Protein AF-A0A383B900-F1 (afdb_monomer)

Structure (mmCIF, N/CA/C/O backbone):
data_AF-A0A383B900-F1
#
_entry.id   AF-A0A383B900-F1
#
loop_
_atom_site.group_PDB
_atom_site.id
_atom_site.type_symbol
_atom_site.label_atom_id
_atom_site.label_alt_id
_atom_site.label_comp_id
_atom_site.label_asym_id
_atom_site.label_entity_id
_atom_site.label_seq_id
_atom_site.pdbx_PDB_ins_code
_atom_site.Cartn_x
_atom_site.Cartn_y
_atom_site.Cartn_z
_atom_site.occupancy
_atom_site.B_iso_or_equiv
_atom_site.auth_seq_id
_atom_site.auth_comp_id
_atom_site.auth_asym_id
_atom_site.auth_atom_id
_atom_site.pdbx_PDB_model_num
ATOM 1 N N . GLU A 1 1 ? -3.981 6.423 13.249 1.00 86.19 1 GLU A N 1
ATOM 2 C CA . GLU A 1 1 ? -4.170 7.830 12.826 1.00 86.19 1 GLU A CA 1
ATOM 3 C C . GLU A 1 1 ? -3.163 8.280 11.763 1.00 86.19 1 GLU A C 1
ATOM 5 O O . GLU A 1 1 ? -3.591 8.660 10.681 1.00 86.19 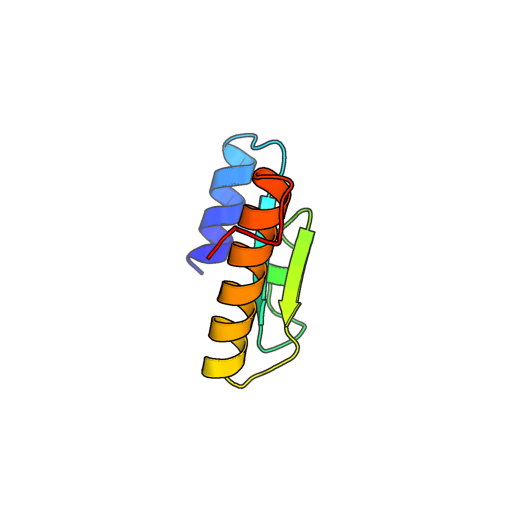1 GLU A O 1
ATOM 10 N N . ASN A 1 2 ? -1.850 8.151 12.004 1.00 96.50 2 ASN A N 1
ATOM 11 C CA . ASN A 1 2 ? -0.798 8.584 11.063 1.00 96.50 2 ASN A CA 1
ATOM 12 C C . ASN A 1 2 ? -0.982 8.076 9.624 1.00 96.50 2 ASN A C 1
ATOM 14 O O . ASN A 1 2 ? -0.907 8.865 8.689 1.00 96.50 2 ASN A O 1
ATOM 18 N N . MET A 1 3 ? -1.279 6.785 9.442 1.00 96.31 3 MET A N 1
ATOM 19 C CA . MET A 1 3 ? -1.481 6.211 8.103 1.00 96.31 3 MET A CA 1
ATOM 20 C C . MET A 1 3 ? -2.698 6.813 7.385 1.00 96.31 3 MET A C 1
ATOM 22 O O . MET A 1 3 ? -2.614 7.138 6.205 1.00 96.31 3 MET A O 1
ATOM 26 N N . LEU A 1 4 ? -3.802 7.055 8.104 1.00 97.31 4 LEU A N 1
ATOM 27 C CA . LEU A 1 4 ? -5.005 7.690 7.546 1.00 97.31 4 LEU A CA 1
ATOM 28 C C . LEU A 1 4 ? -4.707 9.126 7.093 1.00 97.31 4 LEU A C 1
ATOM 30 O O . LEU A 1 4 ? -5.146 9.553 6.027 1.00 97.31 4 LEU A O 1
ATOM 34 N N . ASN A 1 5 ? -3.927 9.865 7.886 1.00 98.00 5 ASN A N 1
ATOM 35 C CA . ASN A 1 5 ? -3.481 11.212 7.530 1.00 98.00 5 ASN A CA 1
ATOM 36 C C . ASN A 1 5 ? -2.519 11.194 6.334 1.00 98.00 5 ASN A C 1
ATOM 38 O O . ASN A 1 5 ? -2.598 12.082 5.490 1.00 98.00 5 ASN A O 1
ATOM 42 N N . GLY A 1 6 ? -1.678 10.163 6.215 1.00 97.88 6 GLY A N 1
ATOM 43 C CA . GLY A 1 6 ? -0.837 9.932 5.040 1.00 97.88 6 GLY A CA 1
ATOM 44 C C . GLY A 1 6 ? -1.656 9.768 3.760 1.00 97.88 6 GLY A C 1
ATOM 45 O O . GLY A 1 6 ? -1.3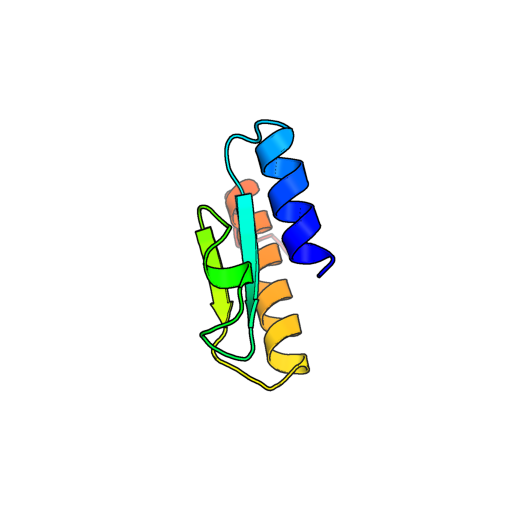84 10.449 2.772 1.00 97.88 6 GLY A O 1
ATOM 46 N N . VAL A 1 7 ? -2.718 8.953 3.793 1.00 97.88 7 VAL A N 1
ATOM 47 C CA . VAL A 1 7 ? -3.620 8.805 2.638 1.00 97.88 7 VAL A CA 1
ATOM 48 C C . VAL A 1 7 ? -4.295 10.134 2.297 1.00 97.88 7 VAL A C 1
ATOM 50 O O . VAL A 1 7 ? -4.273 10.551 1.141 1.00 97.88 7 VAL A O 1
ATOM 53 N N . LYS A 1 8 ? -4.830 10.855 3.293 1.00 97.69 8 LYS A N 1
ATOM 54 C CA . LYS A 1 8 ? -5.430 12.185 3.077 1.00 97.69 8 LYS A CA 1
ATOM 55 C C . LYS A 1 8 ? -4.443 13.162 2.434 1.00 97.69 8 LYS A C 1
ATOM 57 O O . LYS A 1 8 ? -4.803 13.848 1.483 1.00 97.69 8 LYS A O 1
ATOM 62 N N . ALA A 1 9 ? -3.202 13.205 2.916 1.00 98.31 9 ALA A N 1
ATOM 63 C CA . ALA A 1 9 ? -2.164 14.063 2.356 1.00 98.31 9 ALA A CA 1
ATOM 64 C C . ALA A 1 9 ? -1.849 13.705 0.893 1.00 98.31 9 ALA A C 1
ATOM 66 O O . ALA A 1 9 ? -1.767 14.602 0.054 1.00 98.31 9 ALA A O 1
ATOM 67 N N . ALA A 1 10 ? -1.746 12.413 0.563 1.00 98.06 10 ALA A N 1
ATOM 68 C CA . ALA A 1 10 ? -1.529 11.948 -0.809 1.00 98.06 10 ALA A CA 1
ATOM 69 C C . ALA A 1 10 ? -2.687 12.335 -1.748 1.00 98.06 10 ALA A C 1
ATOM 71 O O . ALA A 1 10 ? -2.449 12.824 -2.854 1.00 98.06 10 ALA A O 1
ATOM 72 N N . ARG A 1 11 ? -3.941 12.195 -1.294 1.00 96.81 11 ARG A N 1
ATOM 73 C CA . ARG A 1 11 ? -5.130 12.611 -2.061 1.00 96.81 11 ARG A CA 1
ATOM 74 C C . ARG A 1 11 ? -5.184 14.122 -2.270 1.00 96.81 11 ARG A C 1
ATOM 76 O O . ARG A 1 11 ? -5.403 14.566 -3.393 1.00 96.81 11 ARG A O 1
ATOM 83 N N . ASN A 1 12 ? -4.903 14.901 -1.228 1.00 98.06 12 ASN A N 1
ATOM 84 C CA . ASN A 1 12 ? -4.813 16.362 -1.321 1.00 98.06 12 ASN A CA 1
ATOM 85 C C . ASN A 1 12 ? -3.685 16.818 -2.260 1.00 98.06 12 ASN A C 1
ATOM 87 O O . ASN A 1 12 ? -3.766 17.895 -2.836 1.00 98.06 12 ASN A O 1
ATOM 91 N N . SER A 1 13 ? -2.650 15.992 -2.424 1.00 98.19 13 SER A N 1
ATOM 92 C CA . SER A 1 13 ? -1.523 16.238 -3.330 1.00 98.19 13 SER A CA 1
ATOM 93 C C . SER A 1 13 ? -1.751 15.674 -4.740 1.00 98.19 13 SER A C 1
ATOM 95 O O . SER A 1 13 ? -0.822 15.649 -5.541 1.00 98.19 13 SER A O 1
ATOM 97 N N . HIS A 1 14 ? -2.965 15.202 -5.047 1.00 97.06 14 HIS A N 1
ATOM 98 C CA . HIS A 1 14 ? -3.360 14.664 -6.352 1.00 97.06 14 HIS A CA 1
ATOM 99 C C . HIS A 1 14 ? -2.504 13.487 -6.850 1.00 97.06 14 HIS A C 1
ATOM 101 O O . HIS A 1 14 ? -2.241 13.359 -8.046 1.00 97.06 14 HIS A O 1
ATOM 107 N N . PHE A 1 15 ? -2.078 12.602 -5.945 1.00 98.06 15 PHE A N 1
ATOM 108 C CA . PHE A 1 15 ? -1.401 11.368 -6.343 1.00 98.06 15 PHE A CA 1
ATOM 109 C C . PHE A 1 15 ? -2.334 10.532 -7.224 1.00 98.06 15 PHE A C 1
ATOM 111 O O . PHE A 1 15 ? -3.506 10.348 -6.891 1.00 98.06 15 PHE A O 1
ATOM 118 N N . HIS A 1 16 ? -1.804 10.012 -8.337 1.00 97.25 16 HIS A N 1
ATOM 119 C CA . HIS A 1 16 ? -2.592 9.233 -9.295 1.00 97.25 16 HIS A CA 1
ATOM 120 C C . HIS A 1 16 ? -3.186 7.969 -8.666 1.00 97.25 16 HIS A C 1
ATOM 122 O O . HIS A 1 16 ? -4.318 7.609 -8.972 1.00 97.25 16 HIS A O 1
ATOM 128 N N . SER A 1 17 ? -2.429 7.312 -7.783 1.00 96.81 17 SER A N 1
ATOM 129 C CA . SER A 1 17 ? -2.897 6.143 -7.050 1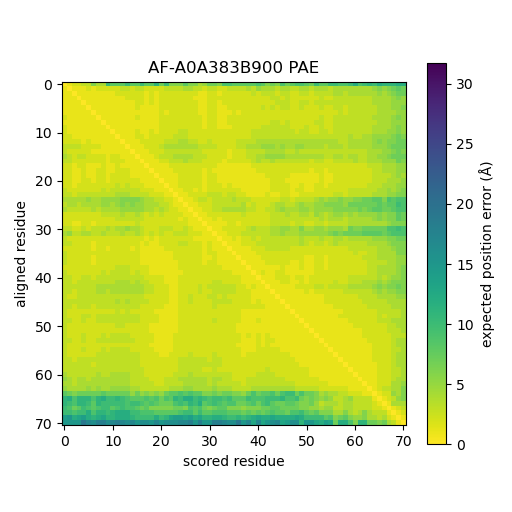.00 96.81 17 SER A CA 1
ATOM 130 C C . SER A 1 17 ? -2.276 6.056 -5.653 1.00 96.81 17 SER A C 1
ATOM 132 O O . SER A 1 17 ? -1.152 6.512 -5.431 1.00 96.81 17 SER A O 1
ATOM 134 N N . VAL A 1 18 ? -3.019 5.470 -4.715 1.00 97.75 18 VAL A N 1
ATOM 135 C CA . VAL A 1 18 ? -2.623 5.166 -3.340 1.00 97.75 18 VAL A CA 1
ATOM 136 C C . VAL A 1 18 ? -2.862 3.682 -3.078 1.00 97.75 18 VAL A C 1
ATOM 138 O O . VAL A 1 18 ? -3.983 3.195 -3.203 1.00 97.75 18 VAL A O 1
ATOM 141 N N . VAL A 1 19 ? -1.815 2.977 -2.656 1.00 97.56 19 VAL A N 1
ATOM 142 C CA . VAL A 1 19 ? -1.898 1.589 -2.184 1.00 97.56 19 VAL A CA 1
ATOM 143 C C . VAL A 1 19 ? -1.720 1.585 -0.672 1.00 97.56 19 VAL A C 1
ATOM 145 O O . VAL A 1 19 ? -0.809 2.238 -0.161 1.00 97.56 19 VAL A O 1
ATOM 148 N N . THR A 1 20 ? -2.575 0.864 0.049 1.00 97.62 20 THR A N 1
ATOM 149 C CA . THR A 1 20 ? -2.456 0.708 1.503 1.00 97.62 20 THR A CA 1
ATOM 150 C C . THR A 1 20 ? -2.074 -0.721 1.868 1.00 97.62 20 THR A C 1
ATOM 152 O O . THR A 1 20 ? -2.467 -1.673 1.196 1.00 97.62 20 THR A O 1
ATOM 155 N N . LEU A 1 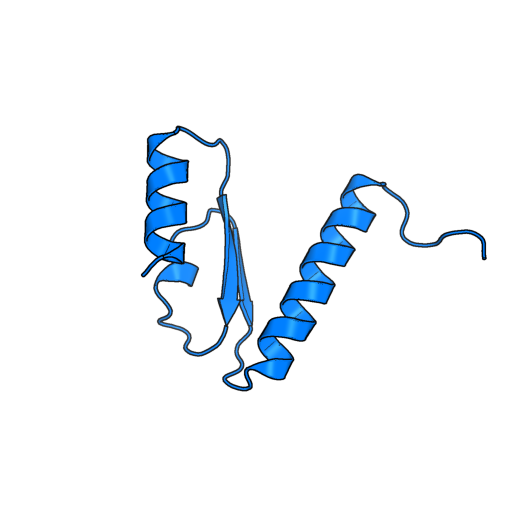21 ? -1.281 -0.869 2.930 1.00 97.44 21 LEU A N 1
ATOM 156 C CA . LEU A 1 21 ? -0.962 -2.153 3.548 1.00 97.44 21 LEU A CA 1
ATOM 157 C C . LEU A 1 21 ? -1.518 -2.132 4.970 1.00 97.44 21 LEU A C 1
ATOM 159 O O . LEU A 1 21 ? -1.236 -1.213 5.742 1.00 97.44 21 LEU A O 1
ATOM 163 N N . SER A 1 22 ? -2.330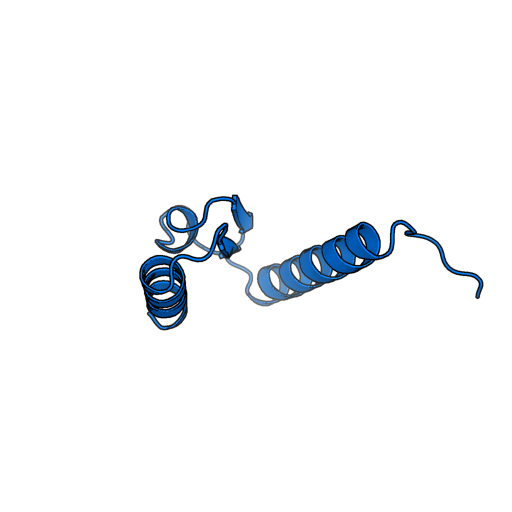 -3.124 5.319 1.00 96.88 22 SER A N 1
ATOM 164 C CA . SER A 1 22 ? -2.971 -3.205 6.629 1.00 96.88 22 SER A CA 1
ATOM 165 C C . SER A 1 22 ? -3.147 -4.653 7.091 1.00 96.88 22 SER A C 1
ATOM 167 O O . SER A 1 22 ? -2.820 -5.605 6.382 1.00 96.88 22 SER A O 1
ATOM 169 N N . GLY A 1 23 ? -3.617 -4.820 8.322 1.00 96.56 23 GLY A N 1
ATOM 170 C CA . GLY A 1 23 ? -4.002 -6.110 8.881 1.00 96.56 23 GLY A CA 1
ATOM 171 C C . GLY A 1 23 ? -4.999 -5.913 10.017 1.00 96.56 23 GLY A C 1
ATOM 172 O O . GLY A 1 23 ? -5.601 -4.838 10.127 1.00 96.56 23 GLY A O 1
ATOM 173 N N . PHE A 1 24 ? -5.094 -6.896 10.908 1.00 96.31 24 PHE A N 1
ATOM 174 C CA . PHE A 1 24 ? -5.980 -6.899 12.075 1.00 96.31 24 PHE A CA 1
ATOM 175 C C . PHE A 1 24 ? -7.459 -7.013 11.700 1.00 96.31 24 PHE A C 1
ATOM 177 O O . PHE A 1 24 ? -7.838 -7.949 11.009 1.00 96.31 24 PHE A O 1
ATOM 184 N N . ALA A 1 25 ? -8.303 -6.134 12.237 1.00 95.06 25 ALA A N 1
ATOM 185 C CA . ALA A 1 25 ? -9.741 -6.199 12.051 1.00 95.06 25 ALA A CA 1
ATOM 186 C C . ALA A 1 25 ? -10.145 -5.768 10.634 1.00 95.06 25 ALA A C 1
ATOM 188 O O . ALA A 1 25 ? -9.483 -4.935 10.016 1.00 95.06 25 ALA A O 1
ATOM 189 N N . GLU A 1 26 ? -11.231 -6.351 10.136 1.00 91.19 26 GLU A N 1
ATOM 190 C CA . GLU A 1 26 ? -11.793 -6.058 8.812 1.00 91.19 26 GLU A CA 1
ATOM 191 C C . GLU A 1 26 ? -12.283 -4.609 8.699 1.00 91.19 26 GLU A C 1
ATOM 193 O O . GLU A 1 26 ? -12.135 -3.986 7.651 1.00 91.19 26 GLU A O 1
ATOM 198 N N . ASP A 1 27 ? -12.760 -4.040 9.810 1.00 93.12 27 ASP A N 1
ATOM 199 C CA . ASP A 1 27 ? -13.207 -2.649 9.935 1.00 93.12 27 ASP A CA 1
ATOM 200 C C . ASP A 1 27 ? -12.052 -1.642 10.087 1.00 93.12 27 ASP A C 1
ATOM 202 O O . ASP A 1 27 ? -12.264 -0.491 10.476 1.00 93.12 27 ASP A O 1
ATOM 206 N N . ASN A 1 28 ? -10.813 -2.050 9.784 1.00 93.25 28 ASN A N 1
ATOM 207 C CA . ASN A 1 28 ? -9.671 -1.149 9.772 1.00 93.25 28 ASN A CA 1
ATOM 208 C C . ASN A 1 28 ? -9.916 -0.026 8.750 1.00 93.25 28 ASN A C 1
ATOM 210 O O . ASN A 1 28 ? -9.928 -0.300 7.549 1.00 93.25 28 ASN A O 1
ATOM 214 N N . PRO A 1 29 ? -10.011 1.251 9.173 1.00 94.19 29 PRO A N 1
ATOM 215 C CA . PRO A 1 29 ? -10.360 2.345 8.268 1.00 94.19 29 PRO A CA 1
ATOM 216 C C . PRO A 1 29 ? -9.374 2.524 7.111 1.00 94.19 29 PRO A C 1
ATOM 218 O O . PRO A 1 29 ? -9.692 3.160 6.115 1.00 94.19 29 PRO A O 1
ATOM 221 N N . LEU A 1 30 ? -8.152 1.997 7.233 1.00 95.62 30 LEU A N 1
ATOM 222 C CA . LEU A 1 30 ? -7.158 2.060 6.168 1.00 95.62 30 LEU A CA 1
ATOM 223 C C . LEU A 1 30 ? -7.528 1.175 4.962 1.00 95.62 30 LEU A C 1
ATOM 225 O O . LEU A 1 30 ? -7.107 1.486 3.851 1.00 95.62 30 LEU A O 1
ATOM 229 N N . ASN A 1 31 ? -8.338 0.131 5.174 1.00 91.75 31 ASN A N 1
ATOM 230 C CA . ASN A 1 31 ? -8.751 -0.849 4.165 1.00 91.75 31 ASN A CA 1
ATOM 231 C C . ASN A 1 31 ? -9.729 -0.285 3.111 1.00 91.75 31 ASN A C 1
ATOM 233 O O . ASN A 1 31 ? -10.046 -0.958 2.136 1.00 91.75 31 ASN A O 1
ATOM 237 N N . GLU A 1 32 ? -10.191 0.956 3.280 1.00 91.38 32 GLU A N 1
ATOM 238 C CA . GLU A 1 32 ? -11.155 1.604 2.378 1.00 91.38 32 GLU A CA 1
ATOM 239 C C . GLU A 1 32 ? -10.606 2.876 1.708 1.00 91.38 32 GLU A C 1
ATOM 241 O O . GLU A 1 32 ? -11.274 3.481 0.873 1.00 91.38 32 GLU A O 1
ATOM 246 N N . LEU A 1 33 ? -9.397 3.322 2.072 1.00 95.25 33 LEU A N 1
ATOM 247 C CA . LEU A 1 33 ? -8.884 4.636 1.654 1.00 95.25 33 LEU A CA 1
ATOM 248 C C . LEU A 1 33 ? -7.933 4.584 0.445 1.00 95.25 33 LEU A C 1
ATOM 250 O O . LEU A 1 33 ? -7.716 5.607 -0.222 1.00 95.25 33 LEU A O 1
ATOM 254 N N . GLY A 1 34 ? -7.342 3.422 0.165 1.00 95.69 34 GLY A N 1
ATOM 255 C CA . GLY A 1 34 ? -6.520 3.188 -1.020 1.00 95.69 34 GLY A CA 1
ATOM 256 C C . GLY A 1 34 ? -7.352 2.823 -2.247 1.00 95.69 34 GLY A C 1
ATOM 257 O O . GLY A 1 34 ? -8.484 2.362 -2.132 1.00 95.69 34 GLY A O 1
ATOM 258 N N . ASP A 1 35 ? -6.762 2.993 -3.428 1.00 97.31 35 ASP A N 1
ATOM 259 C CA . ASP A 1 35 ? -7.293 2.423 -4.674 1.00 97.31 35 ASP A CA 1
ATOM 260 C C . ASP A 1 35 ? -7.072 0.905 -4.715 1.00 97.31 35 ASP A C 1
ATOM 262 O O . ASP A 1 35 ? -7.854 0.165 -5.305 1.00 97.31 35 ASP A O 1
ATOM 266 N N . ILE A 1 36 ? -6.001 0.446 -4.058 1.00 96.88 36 ILE A N 1
ATOM 267 C CA . ILE A 1 36 ? -5.713 -0.960 -3.785 1.00 96.88 36 ILE A CA 1
ATOM 268 C C . ILE A 1 36 ? -5.421 -1.080 -2.291 1.00 96.88 36 ILE A C 1
ATOM 270 O O . ILE A 1 36 ? -4.537 -0.395 -1.770 1.00 96.88 36 ILE A O 1
ATOM 274 N N . ASN A 1 37 ? -6.143 -1.965 -1.610 1.00 96.75 37 ASN A N 1
ATOM 275 C CA . ASN A 1 37 ? -5.991 -2.194 -0.177 1.00 96.75 37 ASN A CA 1
ATOM 276 C C . ASN A 1 37 ? -5.492 -3.624 0.051 1.00 96.75 37 ASN A C 1
ATOM 278 O O . ASN A 1 37 ? -6.232 -4.594 -0.101 1.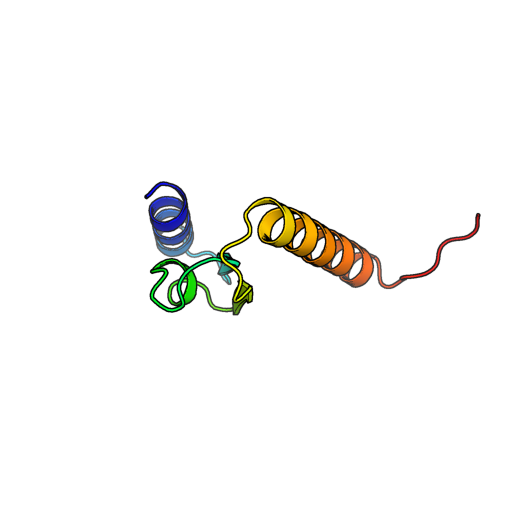00 96.75 37 ASN A O 1
ATOM 282 N N . LEU A 1 38 ? -4.203 -3.756 0.365 1.00 97.06 38 LEU A N 1
ATOM 283 C CA . LEU A 1 38 ? -3.589 -5.027 0.731 1.00 97.06 38 LEU A CA 1
ATOM 284 C C . LEU A 1 38 ? -3.801 -5.244 2.230 1.00 97.06 38 LEU A C 1
ATOM 286 O O . LEU A 1 38 ? -3.043 -4.749 3.067 1.00 97.06 38 LEU A O 1
ATOM 290 N N . TRP A 1 39 ? -4.872 -5.950 2.568 1.00 97.31 39 TRP A N 1
ATOM 291 C CA . TRP A 1 39 ? -5.238 -6.266 3.943 1.00 97.31 39 TRP A CA 1
ATOM 292 C C . TRP A 1 39 ? -5.014 -7.747 4.240 1.00 97.31 39 TRP A C 1
ATOM 294 O O . TRP A 1 39 ? -5.402 -8.618 3.462 1.00 97.31 39 TRP A O 1
ATOM 304 N N . LEU A 1 40 ? -4.357 -8.031 5.364 1.00 97.31 40 LEU A N 1
ATOM 305 C CA . LEU A 1 40 ? -4.207 -9.385 5.885 1.00 97.31 40 LEU A CA 1
ATOM 306 C C . LEU A 1 40 ? -5.187 -9.610 7.038 1.00 97.31 40 LEU A C 1
ATOM 308 O O . LEU A 1 40 ? -5.055 -8.972 8.085 1.00 97.31 40 LEU A O 1
ATOM 312 N N . ASP A 1 41 ? -6.084 -10.583 6.888 1.00 96.88 41 ASP A N 1
ATOM 313 C CA . ASP A 1 41 ? -6.965 -11.049 7.965 1.00 96.88 41 ASP A CA 1
ATOM 314 C C . ASP A 1 41 ? -6.173 -11.843 9.018 1.00 96.88 41 ASP A C 1
ATOM 316 O O . ASP A 1 41 ? -6.121 -13.074 9.047 1.00 96.88 41 ASP A O 1
ATOM 320 N N . SER A 1 42 ? -5.439 -11.112 9.851 1.00 96.75 42 SER A N 1
ATOM 321 C CA . SER A 1 42 ? -4.691 -11.663 10.968 1.00 96.75 42 SER A CA 1
ATOM 322 C C . SER A 1 42 ? -4.475 -10.607 12.036 1.00 96.75 42 SER A C 1
ATOM 324 O O . SER A 1 42 ? -4.040 -9.488 11.766 1.00 96.75 42 SER A O 1
ATOM 326 N N . LYS A 1 43 ? -4.716 -10.998 13.288 1.00 96.25 43 LYS A N 1
ATOM 327 C CA . LYS A 1 43 ? -4.385 -10.191 14.471 1.00 96.25 43 LYS A CA 1
ATOM 328 C C . LYS A 1 43 ? -2.954 -10.427 14.965 1.00 96.25 43 LYS A C 1
ATOM 330 O O . LYS A 1 43 ? -2.503 -9.736 15.876 1.00 96.25 43 LYS A O 1
ATOM 335 N N . ALA A 1 44 ? -2.241 -11.405 14.401 1.00 97.88 44 ALA A N 1
ATOM 336 C CA . ALA A 1 44 ? -0.874 -11.719 14.793 1.00 97.88 44 ALA A CA 1
ATOM 337 C C . ALA A 1 44 ? 0.094 -10.697 14.180 1.00 97.88 44 ALA A C 1
ATOM 339 O O . ALA A 1 44 ? 0.431 -10.779 13.002 1.00 97.88 44 ALA A O 1
ATOM 340 N N . TYR A 1 45 ? 0.557 -9.756 15.004 1.00 96.44 45 TYR A N 1
ATOM 341 C CA . TYR A 1 45 ? 1.402 -8.628 14.596 1.00 96.44 45 TYR A CA 1
ATOM 342 C C . TYR A 1 45 ? 2.593 -9.048 13.720 1.00 96.44 45 TYR A C 1
ATOM 344 O O . TYR A 1 45 ? 2.745 -8.567 12.600 1.00 96.44 45 TYR A O 1
ATOM 352 N N . ASN A 1 46 ? 3.373 -10.031 14.179 1.00 97.94 46 ASN A N 1
ATOM 353 C CA . ASN A 1 46 ? 4.548 -10.507 13.446 1.00 97.94 46 ASN A CA 1
ATOM 354 C C . ASN A 1 46 ? 4.184 -11.094 12.076 1.00 97.94 46 ASN A C 1
ATOM 356 O O . AS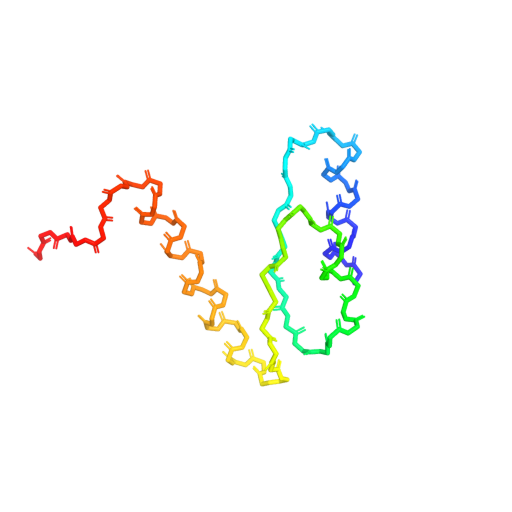N A 1 46 ? 4.963 -10.980 11.136 1.00 97.94 46 ASN A O 1
ATOM 360 N N . PHE A 1 47 ? 3.016 -11.729 11.942 1.00 98.00 47 PHE A N 1
ATOM 361 C CA . PHE A 1 47 ? 2.577 -12.265 10.653 1.00 98.00 47 PHE A CA 1
ATOM 362 C C . PHE A 1 47 ? 2.209 -11.130 9.702 1.00 98.00 47 PHE A C 1
ATOM 364 O O . PHE A 1 47 ? 2.617 -11.164 8.546 1.00 98.00 47 PHE A O 1
ATOM 371 N N . VAL A 1 48 ? 1.498 -10.112 10.196 1.00 97.88 48 VAL A N 1
ATOM 372 C CA . VAL A 1 48 ? 1.148 -8.920 9.412 1.00 97.88 48 VAL A CA 1
ATOM 373 C C . VAL A 1 48 ? 2.407 -8.258 8.853 1.00 97.88 48 VAL A C 1
ATOM 375 O O . VAL A 1 48 ? 2.502 -8.079 7.642 1.00 97.88 48 VAL A O 1
ATOM 378 N N . GLU A 1 49 ? 3.411 -7.990 9.691 1.00 97.88 49 GLU A N 1
ATOM 379 C CA . GLU A 1 49 ? 4.653 -7.348 9.235 1.00 97.88 49 GLU A CA 1
ATOM 380 C C . GLU A 1 49 ? 5.440 -8.197 8.227 1.00 97.88 49 GLU A C 1
ATOM 382 O O . GLU A 1 49 ? 5.905 -7.679 7.211 1.00 97.88 49 GLU A O 1
ATOM 387 N N . ASN A 1 50 ? 5.564 -9.508 8.458 1.00 98.44 50 ASN A N 1
ATOM 388 C CA . ASN A 1 50 ? 6.295 -10.378 7.532 1.00 98.44 50 ASN A CA 1
ATOM 389 C C . ASN A 1 50 ? 5.594 -10.495 6.171 1.00 98.44 50 ASN A C 1
ATOM 391 O O . ASN A 1 50 ? 6.255 -10.496 5.133 1.00 98.44 50 ASN A O 1
ATOM 395 N N . ILE A 1 51 ? 4.260 -10.549 6.147 1.00 98.50 51 ILE A N 1
ATOM 396 C CA . ILE A 1 51 ? 3.502 -10.555 4.892 1.00 98.50 51 ILE A CA 1
ATOM 397 C C . ILE A 1 51 ? 3.614 -9.208 4.174 1.00 98.50 51 ILE A C 1
ATOM 399 O O . ILE A 1 51 ? 3.797 -9.192 2.957 1.00 98.50 51 ILE A O 1
ATOM 403 N N . HIS A 1 52 ? 3.583 -8.085 4.902 1.00 98.00 52 HIS A N 1
ATOM 404 C CA . HIS A 1 52 ? 3.838 -6.764 4.316 1.00 98.00 52 HIS A CA 1
ATOM 405 C C . HIS A 1 52 ? 5.212 -6.711 3.645 1.00 98.00 52 HIS A C 1
ATOM 407 O O . HIS A 1 52 ? 5.324 -6.233 2.517 1.00 98.00 52 HIS A O 1
ATOM 413 N N . GLN A 1 53 ? 6.242 -7.268 4.287 1.00 98.31 53 GLN A N 1
ATOM 414 C CA . GLN A 1 53 ? 7.576 -7.363 3.699 1.00 98.31 53 GLN A CA 1
ATOM 415 C C . GLN A 1 53 ? 7.589 -8.209 2.419 1.00 98.31 53 GLN A C 1
ATOM 417 O O . GLN A 1 53 ? 8.191 -7.800 1.427 1.00 98.31 53 GLN A O 1
ATOM 422 N N . ILE A 1 54 ? 6.891 -9.347 2.398 1.00 97.88 54 ILE A N 1
ATOM 423 C CA . ILE A 1 54 ? 6.766 -10.177 1.192 1.00 97.88 54 ILE A CA 1
ATOM 424 C C . ILE A 1 54 ? 6.061 -9.409 0.066 1.00 97.88 54 ILE A C 1
ATOM 426 O O . ILE A 1 54 ? 6.545 -9.422 -1.064 1.00 97.88 54 ILE A O 1
ATOM 430 N N . TRP A 1 55 ? 4.963 -8.698 0.345 1.00 97.81 55 TRP A N 1
ATOM 431 C CA . TRP A 1 55 ? 4.284 -7.871 -0.661 1.00 97.81 55 TRP A CA 1
ATOM 432 C C . TRP A 1 55 ? 5.202 -6.802 -1.251 1.00 97.81 55 TRP A C 1
ATOM 434 O O . TRP A 1 55 ? 5.250 -6.653 -2.471 1.00 97.81 55 TRP A O 1
ATOM 444 N N . LEU A 1 56 ? 5.966 -6.099 -0.413 1.00 97.44 56 LEU A N 1
ATOM 445 C CA . LEU A 1 56 ? 6.918 -5.087 -0.873 1.00 97.44 56 LEU A CA 1
ATOM 446 C C . LEU A 1 56 ? 8.012 -5.693 -1.760 1.00 97.44 56 LEU A C 1
ATOM 448 O O . LEU A 1 56 ? 8.301 -5.147 -2.822 1.00 97.44 56 LEU A O 1
ATOM 452 N N . LEU A 1 57 ? 8.581 -6.837 -1.371 1.00 96.50 57 LEU A N 1
ATOM 453 C CA . LEU A 1 57 ? 9.592 -7.533 -2.173 1.00 96.50 57 LEU A CA 1
ATOM 454 C C . LEU A 1 57 ? 9.024 -8.014 -3.514 1.00 96.50 57 LEU A C 1
ATOM 456 O O . LEU A 1 57 ? 9.654 -7.823 -4.550 1.00 96.50 57 LEU A O 1
ATOM 460 N N . MET A 1 58 ? 7.799 -8.542 -3.526 1.00 95.44 58 MET A N 1
ATOM 461 C CA . MET A 1 58 ? 7.137 -8.918 -4.777 1.00 95.44 58 MET A CA 1
ATOM 462 C C . MET A 1 58 ? 6.906 -7.714 -5.694 1.00 95.44 58 MET A C 1
ATOM 464 O O . MET A 1 58 ? 7.058 -7.843 -6.906 1.00 95.44 58 MET A O 1
ATOM 468 N N . ILE A 1 59 ? 6.558 -6.543 -5.147 1.00 95.25 59 ILE A N 1
ATOM 469 C CA . ILE A 1 59 ? 6.444 -5.311 -5.941 1.00 95.25 59 ILE A CA 1
ATOM 470 C C . ILE A 1 59 ? 7.798 -4.964 -6.568 1.00 95.25 59 ILE A C 1
ATOM 472 O O . ILE A 1 59 ? 7.844 -4.635 -7.750 1.00 95.25 59 ILE A O 1
ATOM 476 N N . VAL A 1 60 ? 8.898 -5.087 -5.822 1.00 95.31 60 VAL A N 1
ATOM 477 C CA . VAL A 1 60 ? 10.250 -4.857 -6.354 1.00 95.31 60 VAL A CA 1
ATOM 478 C C . VAL A 1 60 ? 10.557 -5.803 -7.520 1.00 95.31 60 VAL A C 1
ATOM 480 O O . VAL A 1 60 ? 10.962 -5.333 -8.583 1.00 95.31 60 VAL A O 1
ATOM 483 N N . ASP A 1 61 ? 10.283 -7.101 -7.381 1.00 95.06 61 ASP A N 1
ATOM 484 C CA . ASP A 1 61 ? 10.488 -8.071 -8.465 1.00 95.06 61 ASP A CA 1
ATOM 485 C C . ASP A 1 61 ? 9.616 -7.773 -9.696 1.00 95.06 61 ASP A C 1
ATOM 487 O O . ASP A 1 61 ? 10.059 -7.924 -10.838 1.00 95.06 61 ASP A O 1
ATOM 491 N N . LEU A 1 62 ? 8.375 -7.318 -9.486 1.00 93.62 62 LEU A N 1
ATOM 492 C CA . LEU A 1 62 ? 7.481 -6.897 -10.568 1.00 93.62 62 LEU A CA 1
ATOM 493 C C . LEU A 1 62 ? 8.010 -5.660 -11.303 1.00 93.62 62 LEU A C 1
ATOM 495 O O . LEU A 1 62 ? 7.900 -5.604 -12.526 1.00 93.62 62 LEU A O 1
ATOM 499 N N . VAL A 1 63 ? 8.602 -4.697 -10.587 1.00 94.50 63 VAL A N 1
ATOM 500 C CA . VAL A 1 63 ? 9.228 -3.510 -11.195 1.00 94.50 63 VAL A CA 1
ATOM 501 C C . VAL A 1 63 ? 10.486 -3.888 -11.978 1.00 94.50 63 VAL A C 1
ATOM 503 O O . VAL A 1 63 ? 10.692 -3.383 -13.080 1.00 94.50 63 VAL A O 1
ATOM 506 N N . ILE A 1 64 ? 11.316 -4.788 -11.445 1.00 93.81 64 ILE A N 1
ATOM 507 C CA . ILE A 1 64 ? 12.521 -5.282 -12.131 1.00 93.81 64 ILE A CA 1
ATOM 508 C C . ILE A 1 64 ? 12.150 -6.139 -13.353 1.00 93.81 64 ILE A C 1
ATOM 510 O O . ILE A 1 64 ? 12.886 -6.175 -14.341 1.00 93.81 64 ILE A O 1
ATOM 514 N N . GLY A 1 65 ? 11.011 -6.835 -13.300 1.00 92.50 65 GLY A N 1
ATOM 515 C CA . GLY A 1 65 ? 10.542 -7.735 -14.353 1.00 92.50 65 GLY A CA 1
ATOM 516 C C . GLY A 1 65 ? 11.230 -9.105 -14.347 1.00 92.50 65 GLY A C 1
ATOM 517 O O . GLY A 1 65 ? 11.125 -9.849 -15.322 1.00 92.50 65 GLY A O 1
ATOM 518 N N . LYS A 1 66 ? 11.939 -9.454 -13.267 1.00 86.88 66 LYS A N 1
ATOM 519 C CA . LYS A 1 66 ? 12.576 -10.762 -13.049 1.00 86.88 66 LYS A CA 1
ATOM 520 C C . LYS A 1 66 ? 12.378 -11.172 -11.594 1.00 86.88 66 LYS A C 1
ATOM 522 O O . LYS A 1 66 ? 12.454 -10.332 -10.711 1.00 86.88 66 LYS A O 1
ATOM 527 N N . ARG A 1 67 ? 12.121 -12.460 -11.365 1.00 86.50 67 ARG A N 1
ATOM 528 C CA . ARG A 1 67 ? 11.931 -13.047 -10.022 1.00 86.50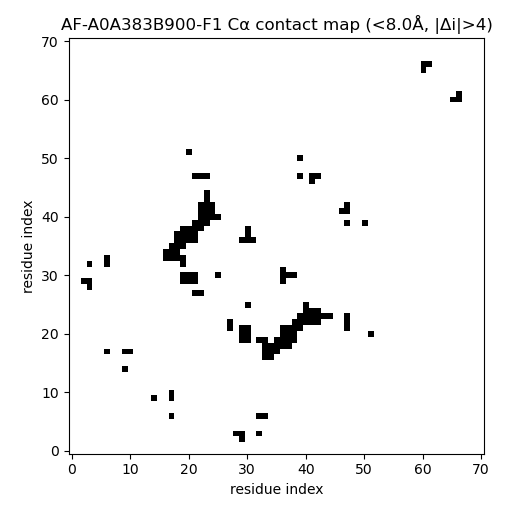 67 ARG A CA 1
ATOM 529 C C . ARG A 1 67 ? 13.076 -13.963 -9.602 1.00 86.50 67 ARG A C 1
ATOM 531 O O . ARG A 1 67 ? 13.219 -14.289 -8.433 1.00 86.50 67 ARG A O 1
ATOM 538 N N . GLU A 1 68 ? 13.873 -14.393 -10.573 1.00 88.69 68 GLU A N 1
ATOM 539 C CA . GLU A 1 68 ? 15.024 -15.260 -10.370 1.00 88.69 68 GLU A CA 1
ATOM 540 C C . GLU A 1 68 ? 16.276 -14.514 -10.819 1.00 88.69 68 GLU A C 1
ATOM 542 O O . GLU A 1 68 ? 16.316 -13.912 -11.899 1.00 88.69 68 GLU A O 1
ATOM 547 N N . TYR A 1 69 ? 17.292 -14.556 -9.965 1.00 84.56 69 TYR A N 1
ATOM 548 C CA . TYR A 1 69 ? 18.576 -13.901 -10.158 1.00 84.56 69 TYR A CA 1
ATOM 549 C C . TYR A 1 69 ? 19.664 -14.976 -10.161 1.00 84.56 69 TYR A C 1
ATOM 551 O O . TYR A 1 69 ? 19.543 -15.988 -9.471 1.00 84.56 69 TYR A O 1
ATOM 559 N N . SER A 1 70 ? 20.721 -14.778 -10.948 1.00 87.19 70 SER A N 1
ATOM 560 C CA . SER A 1 70 ? 21.894 -15.652 -10.880 1.00 87.19 70 SER A CA 1
ATOM 561 C C . SER A 1 70 ? 22.518 -15.560 -9.486 1.00 87.19 70 SER A C 1
ATOM 563 O O . SER A 1 70 ? 22.728 -14.445 -9.004 1.00 87.19 70 SER A O 1
ATOM 565 N N . ALA A 1 71 ? 22.790 -16.714 -8.873 1.00 76.31 71 ALA A N 1
ATOM 566 C CA . ALA A 1 71 ? 23.506 -16.818 -7.601 1.00 76.31 71 ALA A CA 1
ATOM 567 C C . ALA A 1 71 ? 24.967 -16.359 -7.713 1.00 76.31 71 ALA A C 1
ATOM 569 O O . ALA A 1 71 ? 25.552 -16.515 -8.813 1.00 76.31 71 ALA A O 1
#

Nearest PDB structures (foldseek):
  8gk8-assembly1_D  TM=4.534E-01  e=8.553E+00  Staphylococcus aureus

Solvent-accessible surface area (backbone atoms only — not comparable to full-atom values): 4359 Å² total; per-residue (Å²): 109,71,68,58,52,49,52,51,51,41,56,77,66,65,54,93,73,46,76,32,79,52,43,39,61,88,83,39,74,56,64,71,71,30,84,43,53,52,66,42,92,38,77,52,63,72,59,42,54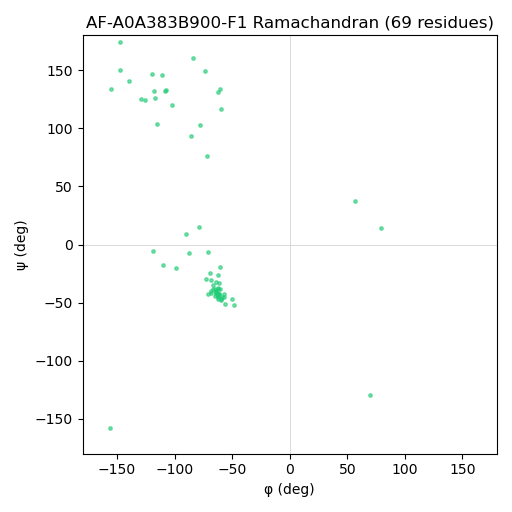,54,49,52,51,51,52,53,52,52,51,51,30,60,72,72,69,51,89,78,74,88,129

Foldseek 3Di:
DVVVVVLVVCVVVVPVFDEEQEEDDPVPVSQPSGPHYHYYDDPPPVVSVVVVVVVVVVVVCVVVVHDDDDD

Mean predicted aligned error: 3.1 Å

Organism: NCBI:txid408172

Secondary structure (DSSP, 8-state):
-HHHHHHHHHHHTT-S--EEEEES-TT-GGGGTSSEEEEE----HHHHHHHHHHHHHHHHHHHHT-S----

Sequence (71 aa):
ENMLNGVKAARNSHFHSVVTLSGFAEDNPLNELGDINLWLDSKAYNFVENIHQIWLLMIVDLVIGKREYSA

pLDDT: mean 95.35, std 3.96, range [76.31, 98.5]

Radius of gyration: 14.2 Å; Cα contacts (8 Å, |Δi|>4): 74; chains: 1; bounding box: 37×33×29 Å